Protein AF-A0A959NRL1-F1 (afdb_monomer_lite)

Foldseek 3Di:
DPPPPLFQKWKKFFDWDPPDDPVNLQVVVVCCCPVPQVVVVWDWDDGSGMIMIGDPVPPDGPVRSVVSSLVVCLVPPLVTTQWIFIWDQDPVVRDIDTDDIGGSNDDPD

pLDDT: mean 89.63, std 13.71, range [38.62, 97.44]

Secondary structure (DSSP, 8-state):
--------EEEEEEEEPTT--HHHHHHHHHHHIIIIIGGGT-EEEE-SSEEEEE-TT--S-HHHHHHHHHHHHHHHHTTTEEEEEEEEEETTTTEEEEEEEEESSS---

Structure (mmCIF, N/CA/C/O backbone):
data_AF-A0A959NRL1-F1
#
_entry.id   AF-A0A959NRL1-F1
#
loop_
_atom_site.group_PDB
_atom_site.id
_atom_site.type_symbol
_atom_site.label_atom_id
_atom_site.label_alt_id
_atom_site.label_comp_id
_atom_site.label_asym_id
_atom_site.label_entity_id
_atom_site.label_seq_id
_atom_site.pdbx_PDB_ins_code
_atom_site.Cartn_x
_atom_site.Cartn_y
_atom_site.Cartn_z
_atom_site.occupancy
_atom_site.B_iso_or_equiv
_atom_site.auth_seq_id
_atom_site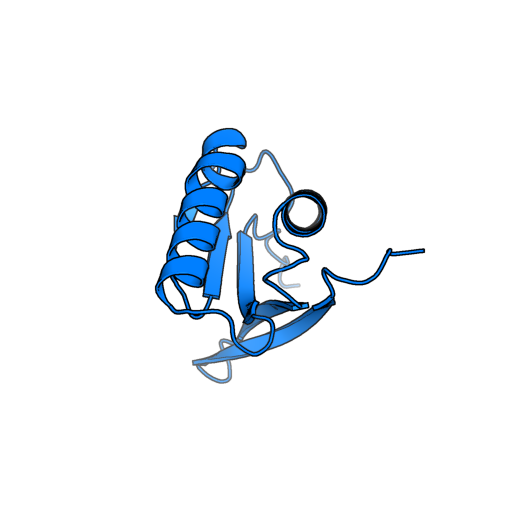.auth_comp_id
_atom_site.auth_asym_id
_atom_site.auth_atom_id
_atom_site.pdbx_PDB_model_num
ATOM 1 N N . MET A 1 1 ? 20.806 -16.063 -16.682 1.00 38.62 1 MET A N 1
ATOM 2 C CA . MET A 1 1 ? 21.020 -15.404 -15.380 1.00 38.62 1 MET A CA 1
ATOM 3 C C . MET A 1 1 ? 20.354 -14.044 -15.498 1.00 38.62 1 MET A C 1
ATOM 5 O O . MET A 1 1 ? 20.990 -13.102 -15.951 1.00 38.62 1 MET A O 1
ATOM 9 N N . GLN A 1 2 ? 19.036 -13.992 -15.287 1.00 39.53 2 GLN A N 1
ATOM 10 C CA . GLN A 1 2 ? 18.341 -12.711 -15.159 1.00 39.53 2 GLN A CA 1
ATOM 11 C C . GLN A 1 2 ? 18.867 -12.098 -13.866 1.00 39.53 2 GLN A C 1
ATOM 13 O O . GLN A 1 2 ? 18.837 -12.755 -12.828 1.00 39.53 2 GLN A O 1
ATOM 18 N N . ARG A 1 3 ? 19.471 -10.912 -13.962 1.00 41.62 3 ARG A N 1
ATOM 19 C CA . ARG A 1 3 ? 19.678 -10.087 -12.778 1.00 41.62 3 ARG A CA 1
ATOM 20 C C . ARG A 1 3 ? 18.264 -9.752 -12.329 1.00 41.62 3 ARG A C 1
ATOM 22 O O . ARG A 1 3 ? 17.520 -9.192 -13.127 1.00 41.62 3 ARG A O 1
ATOM 29 N N . GLU A 1 4 ? 17.868 -10.194 -11.144 1.00 50.94 4 GLU A N 1
ATOM 30 C CA . GLU A 1 4 ? 16.769 -9.527 -10.459 1.00 50.94 4 GLU A CA 1
ATOM 31 C C . GLU A 1 4 ? 17.255 -8.087 -10.321 1.00 50.94 4 GLU A C 1
ATOM 33 O O . GLU A 1 4 ? 18.236 -7.823 -9.630 1.00 50.94 4 GLU A O 1
ATOM 38 N N . 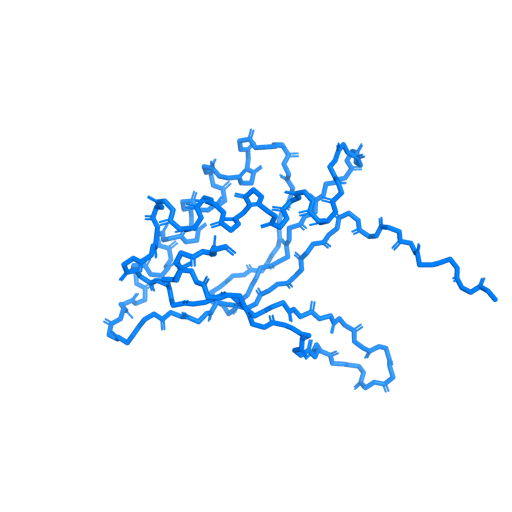GLU A 1 5 ? 16.715 -7.193 -11.147 1.00 52.09 5 GLU A N 1
ATOM 39 C CA . GLU A 1 5 ? 16.850 -5.769 -10.896 1.00 52.09 5 GLU A CA 1
ATOM 40 C C . GLU A 1 5 ? 16.313 -5.585 -9.481 1.00 52.09 5 GLU A C 1
ATOM 42 O O . GLU A 1 5 ? 15.181 -5.997 -9.204 1.00 52.09 5 GLU A O 1
ATOM 47 N N . ASP A 1 6 ? 17.156 -5.082 -8.576 1.00 55.81 6 ASP A N 1
ATOM 48 C CA . ASP A 1 6 ? 16.726 -4.602 -7.269 1.00 55.81 6 ASP A CA 1
ATOM 49 C C . ASP A 1 6 ? 15.754 -3.462 -7.556 1.00 55.81 6 ASP A C 1
ATOM 51 O O . ASP A 1 6 ? 16.117 -2.296 -7.663 1.00 55.81 6 ASP A O 1
ATOM 55 N N . CYS A 1 7 ? 14.508 -3.827 -7.828 1.00 60.44 7 CYS A N 1
ATOM 56 C CA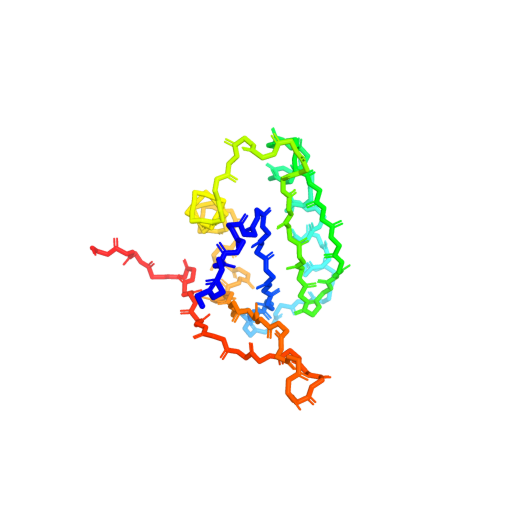 . CYS A 1 7 ? 13.472 -2.882 -8.141 1.00 60.44 7 CYS A CA 1
ATOM 57 C C . CYS A 1 7 ? 13.264 -2.114 -6.841 1.00 60.44 7 CYS A C 1
ATOM 59 O O . CYS A 1 7 ? 12.801 -2.679 -5.845 1.00 60.44 7 CYS A O 1
ATOM 61 N N . HIS A 1 8 ? 13.679 -0.847 -6.825 1.00 85.88 8 HIS A N 1
ATOM 62 C CA . HIS A 1 8 ? 13.495 0.082 -5.713 1.00 85.88 8 HIS A CA 1
ATOM 63 C C . HIS A 1 8 ? 12.029 0.520 -5.630 1.00 85.88 8 HIS A C 1
ATOM 65 O O . HIS A 1 8 ? 11.729 1.693 -5.445 1.00 85.88 8 HIS A O 1
ATOM 71 N N . GLU A 1 9 ? 11.116 -0.435 -5.786 1.00 92.06 9 GLU A N 1
ATOM 72 C CA . GLU A 1 9 ? 9.677 -0.271 -5.838 1.00 92.06 9 GLU A CA 1
ATOM 73 C C . GLU A 1 9 ? 9.004 -1.370 -5.013 1.00 92.06 9 GLU A C 1
ATOM 75 O O . GLU A 1 9 ? 9.424 -2.530 -4.997 1.00 92.06 9 GLU A O 1
ATOM 80 N N . ILE A 1 10 ? 7.926 -1.001 -4.333 1.00 94.94 10 ILE A N 1
ATOM 81 C CA . ILE A 1 10 ? 6.970 -1.928 -3.740 1.00 94.94 10 ILE A CA 1
ATOM 82 C C . ILE A 1 10 ? 5.571 -1.559 -4.224 1.00 94.94 10 ILE A C 1
ATOM 84 O O . ILE A 1 10 ? 5.166 -0.404 -4.127 1.00 94.94 10 ILE A O 1
ATOM 88 N N . THR A 1 11 ? 4.815 -2.544 -4.709 1.00 95.94 11 THR A N 1
ATOM 89 C CA . THR A 1 11 ? 3.389 -2.384 -5.025 1.00 95.94 11 THR A CA 1
ATOM 90 C C . THR A 1 11 ? 2.564 -3.240 -4.079 1.00 95.94 11 THR A C 1
ATOM 92 O O . THR A 1 11 ? 2.943 -4.369 -3.751 1.00 95.94 11 THR A O 1
ATOM 95 N N . PHE A 1 12 ? 1.462 -2.687 -3.579 1.00 96.88 12 PHE A N 1
ATOM 96 C CA . PHE A 1 12 ? 0.596 -3.389 -2.645 1.00 96.88 12 PHE A CA 1
ATOM 97 C C . PHE A 1 12 ? -0.847 -2.898 -2.674 1.00 96.88 12 PHE A C 1
ATOM 99 O O . PHE A 1 12 ? -1.115 -1.717 -2.884 1.00 96.88 12 PHE A O 1
ATOM 106 N N . ASP A 1 13 ? -1.761 -3.808 -2.358 1.00 97.19 13 ASP A N 1
ATOM 107 C CA . ASP A 1 13 ? -3.174 -3.518 -2.144 1.00 97.19 13 ASP A CA 1
ATOM 108 C C . ASP A 1 13 ? -3.481 -3.330 -0.656 1.00 97.19 13 ASP A C 1
ATOM 110 O O . ASP A 1 13 ? -2.866 -3.951 0.220 1.00 97.19 13 ASP A O 1
ATOM 114 N N . PHE A 1 14 ? -4.470 -2.487 -0.359 1.00 96.44 14 PHE A N 1
ATOM 115 C CA . PHE A 1 14 ? -4.941 -2.275 1.009 1.00 96.44 14 PHE A CA 1
ATOM 116 C C . PHE A 1 14 ? -6.054 -3.253 1.373 1.00 96.44 14 PHE A C 1
ATOM 118 O O . PHE A 1 14 ? -7.080 -3.337 0.694 1.00 96.44 14 PHE A O 1
ATOM 125 N N . LYS A 1 15 ? -5.930 -3.897 2.533 1.00 96.00 15 LYS A N 1
ATOM 126 C CA . LYS A 1 15 ? -7.028 -4.631 3.160 1.00 96.00 15 LYS A CA 1
ATOM 127 C C . LYS A 1 15 ? -7.532 -3.860 4.372 1.00 96.00 15 LYS A C 1
ATOM 129 O O . LYS A 1 15 ? -7.058 -4.027 5.493 1.00 96.00 15 LYS A O 1
ATOM 134 N N . PHE A 1 16 ? -8.484 -2.969 4.126 1.00 95.62 16 PHE A N 1
ATOM 135 C CA . PHE A 1 16 ? -9.099 -2.160 5.175 1.00 95.62 16 PHE A CA 1
ATOM 136 C C . PHE A 1 16 ? -9.923 -3.002 6.143 1.00 95.62 16 PHE A C 1
ATOM 138 O O . PHE A 1 16 ? -10.590 -3.956 5.732 1.00 95.62 16 PHE A O 1
ATOM 145 N N . SER A 1 17 ? -9.948 -2.571 7.402 1.00 94.75 17 SER A N 1
ATOM 146 C CA . SER A 1 17 ? -10.813 -3.154 8.419 1.00 94.75 17 SER A CA 1
ATOM 147 C C . SER A 1 17 ? -12.291 -3.022 8.034 1.00 94.75 17 SER A C 1
ATOM 149 O O . SER A 1 17 ? -12.708 -2.152 7.257 1.00 94.75 17 SER A O 1
ATOM 151 N N . THR A 1 18 ? -13.121 -3.914 8.571 1.00 94.44 18 THR A N 1
ATOM 152 C CA . THR A 1 18 ? -14.558 -3.916 8.262 1.00 94.44 18 THR A CA 1
ATOM 153 C C . THR A 1 18 ? -15.230 -2.646 8.793 1.00 94.44 18 THR A C 1
ATOM 155 O O . THR A 1 18 ? -15.038 -2.273 9.944 1.00 94.44 18 THR A O 1
ATOM 158 N N . GLY A 1 19 ? -16.064 -2.005 7.968 1.00 93.69 19 GLY A N 1
ATOM 159 C CA . GLY A 1 19 ? -16.852 -0.830 8.364 1.00 93.69 19 GLY A CA 1
ATOM 160 C C . GLY A 1 19 ? -16.170 0.524 8.149 1.00 93.69 19 GLY A C 1
ATOM 161 O O . GLY A 1 19 ? -16.806 1.548 8.380 1.00 93.69 19 GLY A O 1
ATOM 162 N N . ILE A 1 20 ? -14.927 0.551 7.657 1.00 95.25 20 ILE A N 1
ATOM 163 C CA . ILE A 1 20 ? -14.229 1.802 7.332 1.00 95.25 20 ILE A CA 1
ATOM 164 C C . ILE A 1 20 ? -14.890 2.494 6.131 1.00 95.25 20 ILE A C 1
ATOM 166 O O . ILE A 1 20 ? -15.089 1.884 5.071 1.00 95.25 20 ILE A O 1
ATOM 170 N N . LEU A 1 21 ? -15.213 3.780 6.298 1.00 96.19 21 LEU A N 1
ATOM 171 C CA . LEU A 1 21 ? -15.880 4.604 5.290 1.00 96.19 21 LEU A CA 1
ATOM 172 C C . LEU A 1 21 ? -14.914 5.039 4.183 1.00 96.19 21 LEU A C 1
ATOM 174 O O . LEU A 1 21 ? -13.703 5.089 4.372 1.00 96.19 21 LEU A O 1
ATOM 178 N N . LEU A 1 22 ? -15.454 5.386 3.012 1.00 95.12 22 LEU A N 1
ATOM 179 C CA . LEU A 1 22 ? -14.651 5.823 1.865 1.00 95.12 22 LEU A CA 1
ATOM 180 C C . LEU A 1 22 ? -13.792 7.060 2.187 1.00 95.12 22 LEU A C 1
ATOM 182 O O . LEU A 1 22 ? -12.627 7.109 1.798 1.00 95.12 22 LEU A O 1
ATOM 186 N N . ASP A 1 23 ? -14.342 8.019 2.929 1.00 96.00 23 ASP A N 1
ATOM 187 C CA . ASP A 1 23 ? -13.624 9.239 3.307 1.00 96.00 23 ASP A CA 1
ATOM 188 C C . ASP A 1 23 ? -12.442 8.940 4.238 1.00 96.00 23 ASP A C 1
ATOM 190 O O . ASP A 1 23 ? -11.356 9.472 4.022 1.00 96.00 23 ASP A O 1
ATOM 194 N N . ASP A 1 24 ? -12.602 8.010 5.187 1.00 95.31 24 ASP A N 1
ATOM 195 C CA . ASP A 1 24 ? -11.516 7.566 6.069 1.00 95.31 24 ASP A CA 1
ATOM 196 C C . ASP A 1 24 ? -10.396 6.861 5.294 1.00 95.31 24 ASP A C 1
ATOM 198 O O . ASP A 1 24 ? -9.214 7.055 5.586 1.00 95.31 24 ASP A O 1
ATOM 202 N N . LYS A 1 25 ? -10.751 6.055 4.283 1.00 96.12 25 LYS A N 1
ATOM 203 C CA . LYS A 1 25 ? -9.769 5.403 3.399 1.00 96.12 25 LYS A CA 1
ATOM 204 C C . LYS A 1 25 ? -8.980 6.439 2.607 1.00 96.12 25 LYS A C 1
ATOM 206 O O . LYS A 1 25 ? -7.756 6.358 2.529 1.00 96.12 25 LYS A O 1
ATOM 211 N N . ASN A 1 26 ? -9.674 7.427 2.046 1.00 95.94 26 ASN A N 1
ATOM 212 C CA . ASN A 1 26 ? -9.040 8.515 1.310 1.00 95.94 26 ASN A CA 1
ATOM 213 C C . ASN A 1 26 ? -8.123 9.339 2.218 1.00 95.94 26 ASN A C 1
ATOM 215 O O . ASN A 1 26 ? -6.993 9.628 1.834 1.00 95.94 26 ASN A O 1
ATOM 219 N N . GLU A 1 27 ? -8.570 9.673 3.429 1.00 95.56 27 GLU A N 1
ATOM 220 C CA . GLU A 1 27 ? -7.755 10.382 4.416 1.00 95.56 27 GLU A CA 1
ATOM 221 C C . GLU A 1 27 ? -6.487 9.591 4.766 1.00 95.56 27 GLU A C 1
ATOM 223 O O . GLU A 1 27 ? -5.390 10.151 4.761 1.00 95.56 27 GLU A O 1
ATOM 228 N N . MET A 1 28 ? -6.610 8.281 5.006 1.00 95.56 28 MET A N 1
ATOM 229 C CA . MET A 1 28 ? -5.470 7.403 5.281 1.00 95.56 28 MET A CA 1
ATOM 230 C C . MET A 1 28 ? -4.436 7.453 4.151 1.00 95.56 28 MET A C 1
ATOM 232 O O . MET A 1 28 ? -3.246 7.615 4.414 1.00 95.56 28 MET A O 1
ATOM 236 N N . ILE A 1 29 ? -4.879 7.361 2.895 1.00 96.00 29 ILE A N 1
ATOM 237 C CA . ILE A 1 29 ? -3.988 7.377 1.727 1.00 96.00 29 ILE A CA 1
ATOM 238 C C . ILE A 1 29 ? -3.333 8.746 1.558 1.00 96.00 29 ILE A C 1
ATOM 240 O O . ILE A 1 29 ? -2.131 8.824 1.329 1.00 96.00 29 ILE A O 1
ATOM 244 N N . GLN A 1 30 ? -4.075 9.838 1.741 1.00 96.19 30 GLN A N 1
ATOM 245 C CA . GLN A 1 30 ? -3.496 11.185 1.721 1.00 96.19 30 GLN A CA 1
ATOM 246 C C . GLN A 1 30 ? -2.448 11.366 2.827 1.00 96.19 30 GLN A C 1
ATOM 248 O O . GLN A 1 30 ? -1.399 11.972 2.604 1.00 96.19 30 GLN A O 1
ATOM 253 N N . ASN A 1 31 ? -2.704 10.806 4.011 1.00 95.94 31 ASN A N 1
ATOM 254 C CA . ASN A 1 31 ? -1.755 10.810 5.116 1.00 95.94 31 ASN A CA 1
ATOM 255 C C . ASN A 1 31 ? -0.524 9.947 4.823 1.00 95.94 31 ASN A C 1
ATOM 257 O O . ASN A 1 31 ? 0.572 10.357 5.200 1.00 95.94 31 ASN A O 1
ATOM 261 N N . LEU A 1 32 ? -0.679 8.806 4.147 1.00 96.81 32 LEU A N 1
ATOM 262 C CA . LEU A 1 32 ? 0.432 7.983 3.670 1.00 96.81 32 LEU A CA 1
ATOM 263 C C . LEU A 1 32 ? 1.305 8.770 2.683 1.00 96.81 32 LEU A C 1
ATOM 265 O O . LEU A 1 32 ? 2.517 8.839 2.869 1.00 96.81 32 LEU A O 1
ATOM 269 N N . VAL A 1 33 ? 0.707 9.416 1.679 1.00 96.88 33 VAL A N 1
ATOM 270 C CA . VAL A 1 33 ? 1.456 10.204 0.687 1.00 96.88 33 VAL A CA 1
ATOM 271 C C . VAL A 1 33 ? 2.253 11.316 1.373 1.00 96.88 33 VAL A C 1
ATOM 273 O O . VAL A 1 33 ? 3.473 11.368 1.259 1.00 96.88 33 VAL A O 1
ATOM 276 N N . LYS A 1 34 ? 1.600 12.153 2.182 1.00 96.31 34 LYS A N 1
ATOM 277 C CA . LYS A 1 34 ? 2.262 13.312 2.801 1.00 96.31 34 LYS A CA 1
ATOM 278 C C . LYS A 1 34 ? 3.268 12.933 3.883 1.00 96.31 34 LYS A C 1
ATOM 280 O O . LYS A 1 34 ? 4.363 13.479 3.953 1.00 96.31 34 LYS A O 1
ATOM 285 N N . ASN A 1 35 ? 2.892 12.016 4.773 1.00 96.75 35 ASN A N 1
ATOM 286 C CA . ASN A 1 35 ? 3.665 11.773 5.994 1.00 96.75 35 ASN A CA 1
ATOM 287 C C . ASN A 1 35 ? 4.640 10.601 5.877 1.00 96.75 35 ASN A C 1
ATOM 289 O O . ASN A 1 35 ? 5.477 10.435 6.762 1.00 96.75 35 ASN A O 1
ATOM 293 N N . PHE A 1 36 ? 4.530 9.780 4.831 1.00 96.50 36 PHE A N 1
ATOM 294 C CA . PHE A 1 36 ? 5.468 8.694 4.574 1.00 96.50 36 PHE A CA 1
ATOM 295 C C . PHE A 1 36 ? 6.201 8.890 3.249 1.00 96.50 36 PHE A C 1
ATOM 297 O O . PHE A 1 36 ? 7.427 8.961 3.268 1.00 96.50 36 PHE A O 1
ATOM 304 N N . VAL A 1 37 ? 5.484 9.006 2.128 1.00 96.75 37 VAL A N 1
ATOM 305 C CA . VAL A 1 37 ? 6.107 9.066 0.793 1.00 96.75 37 VAL A CA 1
ATOM 306 C C . VAL A 1 37 ? 6.933 10.347 0.644 1.00 96.75 37 VAL A C 1
ATOM 308 O O . VAL A 1 37 ? 8.154 10.272 0.524 1.00 96.75 37 VAL A O 1
ATOM 311 N N . GLU A 1 38 ? 6.302 11.517 0.764 1.00 95.88 38 GLU A N 1
ATOM 312 C CA . GLU A 1 38 ? 6.981 12.814 0.635 1.00 95.88 38 GLU A CA 1
ATOM 313 C C . GLU A 1 38 ? 8.057 13.002 1.715 1.00 95.88 38 GLU A C 1
ATOM 315 O O . GLU A 1 38 ? 9.161 13.452 1.421 1.00 95.88 38 GLU A O 1
ATOM 320 N N . PHE A 1 39 ? 7.779 12.594 2.960 1.00 94.88 39 PHE A N 1
ATOM 321 C CA . PHE A 1 39 ? 8.742 12.698 4.063 1.00 94.88 39 PHE A CA 1
ATOM 322 C C . PHE A 1 39 ? 10.034 11.902 3.816 1.00 94.88 39 PHE A C 1
ATOM 324 O O . PHE A 1 39 ? 11.107 12.327 4.241 1.00 94.88 39 PHE A O 1
ATOM 331 N N . ASN A 1 40 ? 9.945 10.752 3.139 1.00 93.62 40 ASN A N 1
ATOM 332 C CA . ASN A 1 40 ? 11.108 9.935 2.788 1.00 93.62 40 ASN A CA 1
ATOM 333 C C . ASN A 1 40 ? 11.668 10.267 1.389 1.00 93.62 40 ASN A C 1
ATOM 335 O O . ASN A 1 40 ? 12.530 9.534 0.912 1.00 93.62 40 ASN A O 1
ATOM 339 N N . ASN A 1 41 ? 11.225 11.359 0.747 1.00 94.44 41 ASN A N 1
ATOM 340 C CA . ASN A 1 41 ? 11.578 11.740 -0.629 1.00 94.44 41 ASN A CA 1
ATOM 341 C C . ASN A 1 41 ? 11.286 10.644 -1.672 1.00 94.44 41 ASN A C 1
ATOM 343 O O . ASN A 1 41 ? 12.009 10.530 -2.660 1.00 94.44 41 ASN A O 1
ATOM 347 N N . LEU A 1 42 ? 10.261 9.829 -1.439 1.00 95.56 42 LEU A N 1
ATOM 348 C CA . LEU A 1 42 ? 9.834 8.772 -2.351 1.00 95.56 42 LEU A CA 1
ATOM 349 C C . LEU A 1 42 ? 8.802 9.310 -3.346 1.00 95.56 42 LEU A C 1
ATOM 351 O O . LEU A 1 42 ? 8.242 10.395 -3.173 1.00 95.56 42 LEU A O 1
ATOM 355 N N . LEU A 1 43 ? 8.512 8.510 -4.364 1.00 95.94 43 LEU A N 1
ATOM 356 C CA . LEU A 1 43 ? 7.425 8.739 -5.304 1.00 95.94 43 LEU A CA 1
ATOM 357 C C . LEU A 1 43 ? 6.384 7.631 -5.161 1.00 95.94 43 LEU A C 1
ATOM 359 O O . LEU A 1 43 ? 6.676 6.534 -4.683 1.00 95.94 43 LEU A O 1
ATOM 363 N N . CYS A 1 44 ? 5.147 7.917 -5.557 1.00 96.44 4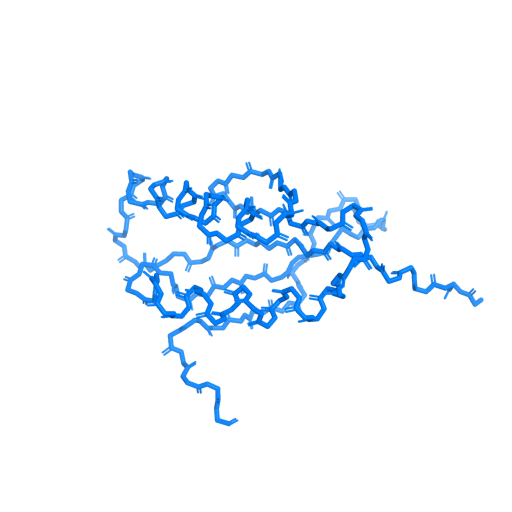4 CYS A N 1
ATOM 364 C CA . CYS A 1 44 ? 4.088 6.919 -5.539 1.00 96.44 44 CYS A CA 1
ATOM 365 C C . CYS A 1 44 ? 3.076 7.101 -6.670 1.00 96.44 44 CYS A C 1
ATOM 367 O O . CYS A 1 44 ? 2.852 8.212 -7.155 1.00 96.44 44 CYS A O 1
ATOM 369 N N . GLY A 1 45 ? 2.408 6.008 -7.027 1.00 95.06 45 GLY A N 1
ATOM 370 C CA . GLY A 1 45 ? 1.245 5.976 -7.909 1.00 95.06 45 GLY A CA 1
ATOM 371 C C . GLY A 1 45 ? 0.147 5.073 -7.345 1.00 95.06 45 GLY A C 1
ATOM 372 O O . GLY A 1 45 ? 0.376 4.317 -6.405 1.00 95.06 45 GLY A O 1
ATOM 373 N N . GLY A 1 46 ? -1.055 5.147 -7.918 1.00 93.25 46 GLY A N 1
ATOM 374 C CA . GLY A 1 46 ? -2.197 4.325 -7.505 1.00 93.25 46 GLY A CA 1
ATOM 375 C C . GLY A 1 46 ? -3.271 5.102 -6.741 1.00 93.25 46 GLY A C 1
ATOM 376 O O . GLY A 1 46 ? -3.505 6.283 -6.999 1.00 93.25 46 GLY A O 1
ATOM 377 N N . GLY A 1 47 ? -3.978 4.420 -5.840 1.00 92.12 47 GLY A N 1
ATOM 378 C CA . GLY A 1 47 ? -5.126 4.972 -5.128 1.00 92.12 47 GLY A CA 1
ATOM 379 C C . GLY A 1 47 ? -5.709 4.010 -4.097 1.00 92.12 47 GLY A C 1
ATOM 380 O O . GLY A 1 47 ? -4.989 3.304 -3.402 1.00 92.12 47 GLY A O 1
ATOM 381 N N . ILE A 1 48 ? -7.036 3.996 -3.972 1.00 89.94 48 ILE A N 1
ATOM 382 C CA . ILE A 1 48 ? -7.715 3.287 -2.879 1.00 89.94 48 ILE A CA 1
ATOM 383 C C . ILE A 1 48 ? -7.633 1.764 -2.928 1.00 89.94 48 ILE A C 1
ATOM 385 O O . ILE A 1 48 ? -7.720 1.120 -1.886 1.00 89.94 48 ILE A O 1
ATOM 389 N N . SER A 1 49 ? -7.465 1.197 -4.118 1.00 85.81 49 SER A N 1
ATOM 390 C CA . SER A 1 49 ? -7.314 -0.248 -4.277 1.00 85.81 49 SER A CA 1
ATOM 391 C C . SER A 1 49 ? -5.901 -0.709 -3.922 1.00 85.81 49 SER A C 1
ATOM 393 O O . SER A 1 49 ? -5.751 -1.727 -3.257 1.00 85.81 49 SER A O 1
ATOM 395 N N . GLY A 1 50 ? -4.894 0.089 -4.278 1.00 91.62 50 GLY A N 1
ATOM 396 C CA . GLY A 1 50 ? -3.489 -0.219 -4.057 1.00 91.62 50 GLY A CA 1
ATOM 397 C C . GLY A 1 50 ? -2.577 0.918 -4.496 1.00 91.62 50 GLY A C 1
ATOM 398 O O . GLY A 1 50 ? -2.992 1.825 -5.227 1.00 91.62 50 GLY A O 1
ATOM 399 N N . VAL A 1 51 ? -1.342 0.883 -4.008 1.00 96.31 51 VAL A N 1
ATOM 400 C CA . VAL A 1 51 ? -0.322 1.913 -4.211 1.00 96.31 51 VAL A CA 1
ATOM 401 C C . VAL A 1 51 ? 1.004 1.252 -4.575 1.00 96.31 51 VAL A C 1
ATOM 403 O O . VAL A 1 51 ? 1.411 0.271 -3.954 1.00 96.31 51 VAL A O 1
ATOM 406 N N . GLY A 1 52 ? 1.678 1.826 -5.569 1.00 95.88 52 GLY A N 1
ATOM 407 C CA . GLY A 1 52 ? 3.097 1.605 -5.837 1.00 95.88 52 GLY A CA 1
ATOM 408 C C . GLY A 1 52 ? 3.914 2.731 -5.209 1.00 95.88 52 GLY A C 1
ATOM 409 O O . GLY A 1 52 ? 3.543 3.897 -5.354 1.00 95.88 52 GLY A O 1
ATOM 410 N N . ILE A 1 53 ? 4.992 2.404 -4.500 1.00 96.12 53 ILE A N 1
ATOM 411 C CA . ILE A 1 53 ? 5.957 3.359 -3.935 1.00 96.12 53 ILE A CA 1
ATOM 412 C C . ILE A 1 53 ? 7.334 3.001 -4.470 1.00 96.12 53 ILE A C 1
ATOM 414 O O . ILE A 1 53 ? 7.714 1.837 -4.378 1.00 96.12 53 ILE A O 1
ATOM 418 N N . TYR A 1 54 ? 8.084 3.983 -4.962 1.00 94.94 54 TYR A N 1
ATOM 419 C CA . TYR A 1 54 ? 9.435 3.771 -5.470 1.00 94.94 54 TYR A CA 1
ATOM 420 C C . TYR A 1 54 ? 10.402 4.899 -5.096 1.00 94.94 54 TYR A C 1
ATOM 422 O O . TYR A 1 54 ? 9.995 6.040 -4.858 1.00 94.94 54 TYR A O 1
ATOM 430 N N . ASP A 1 55 ? 11.691 4.564 -5.035 1.00 93.56 55 ASP A N 1
ATOM 431 C CA . ASP A 1 55 ? 12.795 5.497 -4.797 1.00 93.56 55 ASP A CA 1
ATOM 432 C C . ASP A 1 55 ? 13.608 5.685 -6.081 1.00 93.56 55 ASP A C 1
ATOM 434 O O . ASP A 1 55 ? 14.476 4.877 -6.402 1.00 93.56 55 ASP A O 1
ATOM 438 N N . GLU A 1 56 ? 13.331 6.761 -6.817 1.00 90.69 56 GLU A N 1
ATOM 439 C CA . GLU A 1 56 ? 14.030 7.081 -8.073 1.00 90.69 56 GLU A CA 1
ATOM 440 C C . GLU A 1 56 ? 15.532 7.342 -7.866 1.00 90.69 56 GLU A C 1
ATOM 442 O O . GLU A 1 56 ? 16.333 7.125 -8.769 1.00 90.69 56 GLU A O 1
ATOM 447 N N . GLU A 1 57 ? 15.930 7.784 -6.670 1.00 89.94 57 GLU A N 1
ATOM 448 C CA . GLU A 1 57 ? 17.336 8.031 -6.336 1.00 89.94 57 GLU A CA 1
ATOM 449 C C . GLU A 1 57 ? 18.058 6.777 -5.804 1.00 89.94 57 GLU A C 1
ATOM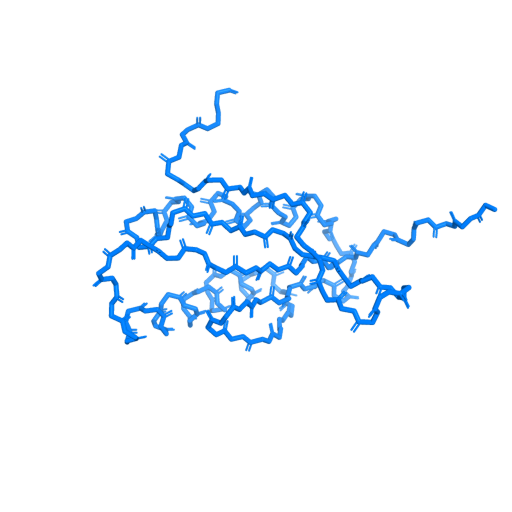 451 O O . GLU A 1 57 ? 19.231 6.872 -5.440 1.00 89.94 57 GLU A O 1
ATOM 456 N N . GLU A 1 58 ? 17.376 5.624 -5.730 1.00 86.94 58 GLU A N 1
ATOM 457 C CA . GLU A 1 58 ? 17.932 4.330 -5.296 1.00 86.94 58 GLU A CA 1
ATOM 458 C C . GLU A 1 58 ? 18.614 4.372 -3.908 1.00 86.94 58 GLU A C 1
ATOM 460 O O . GLU A 1 58 ? 19.559 3.634 -3.617 1.00 86.94 58 GLU A O 1
ATOM 465 N N . ARG A 1 59 ? 18.148 5.247 -3.007 1.00 88.81 59 ARG A N 1
ATOM 466 C CA . ARG A 1 59 ? 18.724 5.425 -1.660 1.00 88.81 59 ARG A CA 1
ATOM 467 C C . ARG A 1 59 ? 18.268 4.344 -0.688 1.00 88.81 59 ARG A C 1
ATOM 469 O O . ARG A 1 59 ? 18.937 4.119 0.320 1.00 88.81 59 ARG A O 1
ATOM 476 N N . MET A 1 60 ? 17.122 3.721 -0.956 1.00 90.44 60 MET A N 1
ATOM 477 C CA . MET A 1 60 ? 16.493 2.718 -0.105 1.00 90.44 60 MET A CA 1
ATOM 478 C C . MET A 1 60 ? 16.161 1.452 -0.898 1.00 90.44 60 MET A C 1
ATOM 480 O O . MET A 1 60 ? 15.597 1.518 -1.990 1.00 90.44 60 MET A O 1
ATOM 484 N N . SER A 1 61 ? 16.476 0.279 -0.344 1.00 91.56 61 SER A N 1
ATOM 485 C CA . SER A 1 61 ? 16.033 -0.990 -0.935 1.00 91.56 61 SER A CA 1
ATOM 486 C C . SER A 1 61 ? 14.524 -1.186 -0.755 1.00 91.56 61 SER A C 1
ATOM 488 O O . SER A 1 61 ? 13.914 -0.630 0.163 1.00 91.56 61 SER A O 1
ATOM 490 N N . SER A 1 62 ? 13.909 -2.024 -1.593 1.00 91.06 62 SER A N 1
ATOM 491 C CA . SER A 1 62 ? 12.495 -2.405 -1.446 1.00 91.06 62 SER A CA 1
ATOM 492 C C . SER A 1 62 ? 12.202 -3.048 -0.087 1.00 91.06 62 SER A C 1
ATOM 494 O O . SER A 1 62 ? 11.161 -2.777 0.513 1.00 91.06 62 SER A O 1
ATOM 496 N N . GLU A 1 63 ? 13.141 -3.828 0.457 1.00 91.75 63 GLU A N 1
ATOM 497 C CA . GLU A 1 63 ? 13.026 -4.396 1.802 1.00 91.75 63 GLU A CA 1
ATOM 498 C C . GLU A 1 63 ? 13.013 -3.309 2.885 1.00 91.75 63 GLU A C 1
ATOM 500 O O . GLU A 1 63 ? 12.152 -3.326 3.768 1.00 91.75 63 GLU A O 1
ATOM 505 N N . GLU A 1 64 ? 13.928 -2.340 2.821 1.00 93.06 64 GLU A N 1
ATOM 506 C CA . GLU A 1 64 ? 13.968 -1.253 3.797 1.00 93.06 64 GLU A CA 1
ATOM 507 C C . GLU A 1 64 ? 12.717 -0.362 3.696 1.00 93.06 64 GLU A C 1
ATOM 509 O O . GLU A 1 64 ? 12.118 -0.029 4.727 1.00 93.06 64 GLU A O 1
ATOM 514 N N . MET A 1 65 ? 12.261 -0.051 2.476 1.00 94.81 65 MET A N 1
ATOM 515 C CA . MET A 1 65 ? 11.000 0.664 2.245 1.00 94.81 65 MET A CA 1
ATOM 516 C C . MET A 1 65 ? 9.827 -0.073 2.875 1.00 94.81 65 MET A C 1
ATOM 518 O O . MET A 1 65 ? 9.045 0.527 3.613 1.00 94.81 65 MET A O 1
ATOM 522 N N . LEU A 1 66 ? 9.733 -1.381 2.646 1.00 95.06 66 LEU A N 1
ATOM 523 C CA . LEU A 1 66 ? 8.666 -2.206 3.188 1.00 95.06 66 LEU A CA 1
ATOM 524 C C . LEU A 1 66 ? 8.680 -2.235 4.718 1.00 95.06 66 LEU A C 1
ATOM 526 O O . LEU A 1 66 ? 7.628 -2.112 5.352 1.00 95.06 66 LEU A O 1
ATOM 530 N N . GLN A 1 67 ? 9.860 -2.370 5.326 1.00 94.50 67 GLN A N 1
ATOM 531 C CA . GLN A 1 67 ? 10.005 -2.356 6.780 1.00 94.50 67 GLN A CA 1
ATOM 532 C C . GLN A 1 67 ? 9.568 -1.011 7.374 1.00 94.50 67 GLN A C 1
ATOM 534 O O . GLN A 1 67 ? 8.830 -0.981 8.364 1.00 94.50 67 GLN A O 1
ATOM 539 N N . ARG A 1 68 ? 9.990 0.112 6.778 1.00 95.69 68 ARG A N 1
ATOM 540 C CA . ARG A 1 68 ? 9.597 1.455 7.232 1.00 95.69 68 ARG A CA 1
ATOM 541 C C . ARG A 1 68 ? 8.104 1.708 7.030 1.00 95.69 68 ARG A C 1
ATOM 543 O O . ARG A 1 68 ? 7.458 2.221 7.943 1.00 95.69 68 ARG A O 1
ATOM 550 N N . LEU A 1 69 ? 7.559 1.319 5.877 1.00 96.56 69 LEU A N 1
ATOM 551 C CA . LEU A 1 69 ? 6.137 1.438 5.555 1.00 96.56 69 LEU A CA 1
ATOM 552 C C . LEU A 1 69 ? 5.292 0.665 6.562 1.00 96.56 69 LEU A C 1
ATOM 554 O O . LEU A 1 69 ? 4.363 1.220 7.141 1.00 96.56 69 LEU A O 1
ATOM 558 N N . THR A 1 70 ? 5.648 -0.594 6.814 1.00 95.88 70 THR A N 1
ATOM 559 C CA . THR A 1 70 ? 4.922 -1.455 7.754 1.00 95.88 70 THR A CA 1
ATOM 560 C C . THR A 1 70 ? 4.896 -0.818 9.141 1.00 95.88 70 THR A C 1
ATOM 562 O O . THR A 1 70 ? 3.820 -0.641 9.706 1.00 95.88 70 THR A O 1
ATOM 565 N N . LYS A 1 71 ? 6.046 -0.356 9.653 1.00 95.50 71 LYS A N 1
ATOM 566 C CA . LYS A 1 71 ? 6.120 0.347 10.947 1.00 95.50 71 LYS A CA 1
ATOM 567 C C . LYS A 1 71 ? 5.255 1.607 10.985 1.00 95.50 71 LYS A C 1
ATOM 569 O O . LYS A 1 71 ? 4.601 1.872 11.992 1.00 95.50 71 LYS A O 1
ATOM 574 N N . TYR A 1 72 ? 5.247 2.391 9.908 1.00 96.62 72 TYR A N 1
ATOM 575 C CA . TYR A 1 72 ? 4.410 3.585 9.805 1.00 96.62 72 TYR A CA 1
ATOM 576 C C . TYR A 1 72 ? 2.915 3.235 9.861 1.00 96.62 72 TYR A C 1
ATOM 578 O O . TYR A 1 72 ? 2.183 3.822 10.660 1.00 96.62 72 TYR A O 1
ATOM 586 N N . LEU A 1 73 ? 2.473 2.262 9.059 1.00 96.19 73 LEU A N 1
ATOM 587 C CA . LEU A 1 73 ? 1.077 1.821 9.014 1.00 96.19 73 LEU A CA 1
ATOM 588 C C . LEU A 1 73 ? 0.628 1.257 10.366 1.00 96.19 73 LEU A C 1
ATOM 590 O O . LEU A 1 73 ? -0.434 1.633 10.851 1.00 96.19 73 LEU A O 1
ATOM 594 N N . GLN A 1 74 ? 1.471 0.453 11.018 1.00 94.88 74 GLN A N 1
ATOM 595 C CA . GLN A 1 74 ? 1.217 -0.074 12.363 1.00 94.88 74 GLN A CA 1
ATOM 596 C C . GLN A 1 74 ? 1.035 1.046 13.390 1.00 94.88 74 GLN A C 1
ATOM 598 O O . GLN A 1 74 ? 0.099 1.034 14.184 1.00 94.88 74 GLN A O 1
ATOM 603 N N . ALA A 1 75 ? 1.912 2.050 13.361 1.00 94.69 75 ALA A N 1
ATOM 604 C CA . ALA A 1 75 ? 1.889 3.130 14.339 1.00 94.69 75 ALA A CA 1
ATOM 605 C C . ALA A 1 75 ? 0.739 4.130 14.136 1.00 94.69 75 ALA A C 1
ATOM 607 O O . ALA A 1 75 ? 0.388 4.842 15.079 1.00 94.69 75 ALA A O 1
ATOM 608 N N . LYS A 1 76 ? 0.219 4.267 12.910 1.00 94.88 76 LYS A N 1
ATOM 609 C CA . LYS A 1 76 ? -0.705 5.356 12.551 1.00 94.88 76 LYS A CA 1
ATOM 610 C C . LYS A 1 76 ? -2.088 4.912 12.104 1.00 94.88 76 LYS A C 1
ATOM 612 O O . LYS A 1 76 ? -2.998 5.721 12.227 1.00 94.88 76 LYS A O 1
ATOM 617 N N . HIS A 1 77 ? -2.229 3.693 11.589 1.00 93.69 77 HIS A N 1
ATOM 618 C CA . HIS A 1 77 ? -3.431 3.267 10.865 1.00 93.69 77 HIS A CA 1
ATOM 619 C C . HIS A 1 77 ? -3.862 1.824 11.173 1.00 93.69 77 HIS A C 1
ATOM 621 O O . HIS A 1 77 ? -4.702 1.283 10.458 1.00 93.69 77 HIS A O 1
ATOM 627 N N . ALA A 1 78 ? -3.328 1.190 12.225 1.00 92.38 78 ALA A N 1
ATOM 628 C CA . ALA A 1 78 ? -3.711 -0.172 12.631 1.00 92.38 78 ALA A CA 1
ATOM 629 C C . ALA A 1 78 ? -5.184 -0.302 13.075 1.00 92.38 78 ALA A C 1
ATOM 631 O O . ALA A 1 78 ? -5.714 -1.404 13.163 1.00 92.38 78 ALA A O 1
ATOM 632 N N . ASP A 1 79 ? -5.860 0.812 13.361 1.00 91.62 79 ASP A N 1
ATOM 633 C CA . ASP A 1 79 ? -7.297 0.870 13.643 1.00 91.62 79 ASP A CA 1
ATOM 634 C C . ASP A 1 79 ? -8.167 0.862 12.372 1.00 91.62 79 ASP A C 1
ATOM 636 O O . ASP A 1 79 ? -9.362 0.573 12.449 1.00 91.62 79 ASP A O 1
ATOM 640 N N . LYS A 1 80 ? -7.582 1.181 11.208 1.00 93.69 80 LYS A N 1
ATOM 641 C CA . LYS A 1 80 ? -8.284 1.313 9.918 1.00 93.69 80 LYS A CA 1
ATOM 642 C C . LYS A 1 80 ? -7.870 0.262 8.881 1.00 93.69 80 LYS A C 1
ATOM 644 O O . LYS A 1 80 ? -8.599 0.044 7.908 1.00 93.69 80 LYS A O 1
ATOM 649 N N . LEU A 1 81 ? -6.703 -0.355 9.035 1.00 94.81 81 LEU A N 1
ATOM 650 C CA . LEU A 1 81 ? -6.084 -1.220 8.035 1.00 94.81 81 LEU A CA 1
ATOM 651 C C . LEU A 1 81 ? -5.652 -2.543 8.664 1.00 94.81 81 LEU A C 1
ATOM 653 O O . LEU A 1 81 ? -4.763 -2.536 9.501 1.00 94.81 81 LEU A O 1
ATOM 657 N N . ASP A 1 82 ? -6.214 -3.666 8.205 1.00 95.81 82 ASP A N 1
ATOM 658 C CA . ASP A 1 82 ? -5.892 -4.996 8.736 1.00 95.81 82 ASP A CA 1
ATOM 659 C C . ASP A 1 82 ? -4.553 -5.527 8.209 1.00 95.81 82 ASP A C 1
ATOM 661 O O . 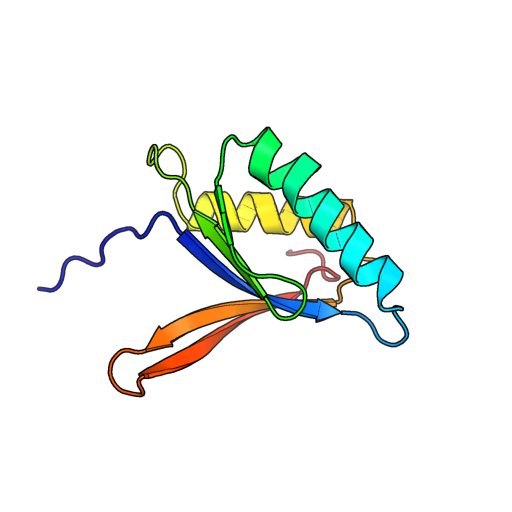ASP A 1 82 ? -3.745 -6.116 8.938 1.00 95.81 82 ASP A O 1
ATOM 665 N N . SER A 1 83 ? -4.323 -5.356 6.908 1.00 96.88 83 SER A N 1
ATOM 666 C CA . SER A 1 83 ? -3.115 -5.812 6.227 1.00 96.88 83 SER A CA 1
ATOM 667 C C . SER A 1 83 ? -2.856 -5.032 4.938 1.00 96.88 83 SER A C 1
ATOM 669 O O . SER A 1 83 ? -3.736 -4.353 4.402 1.00 96.88 83 SER A O 1
ATOM 671 N N . ILE A 1 84 ? -1.632 -5.153 4.429 1.00 97.19 84 ILE A N 1
ATOM 672 C CA . ILE A 1 84 ? -1.309 -4.864 3.029 1.00 97.19 84 ILE A CA 1
ATOM 673 C C . ILE A 1 84 ? -0.989 -6.170 2.309 1.00 97.19 84 ILE A C 1
ATOM 675 O O . ILE A 1 84 ? -0.438 -7.100 2.906 1.00 97.19 84 ILE A O 1
ATOM 679 N N . ILE A 1 85 ? -1.326 -6.249 1.029 1.00 97.44 85 ILE A N 1
ATOM 680 C CA . ILE A 1 85 ? -1.032 -7.406 0.186 1.00 97.44 85 ILE A CA 1
ATOM 681 C C . ILE A 1 85 ? -0.018 -6.956 -0.851 1.00 97.44 85 ILE A C 1
ATOM 683 O O . ILE A 1 85 ? -0.364 -6.204 -1.751 1.00 97.44 85 ILE A O 1
ATOM 687 N N . LEU A 1 86 ? 1.231 -7.396 -0.719 1.00 97.00 86 LEU A N 1
ATOM 688 C CA . LEU A 1 86 ? 2.253 -7.159 -1.730 1.00 97.00 86 LEU A CA 1
ATOM 689 C C . LEU A 1 86 ? 1.838 -7.817 -3.036 1.00 97.00 86 LEU A C 1
ATOM 691 O O . LEU A 1 86 ? 1.514 -9.010 -3.048 1.00 97.00 86 LEU A O 1
ATOM 695 N N . THR A 1 87 ? 1.905 -7.053 -4.115 1.00 94.88 87 THR A N 1
ATOM 696 C CA . THR A 1 87 ? 1.614 -7.517 -5.463 1.00 94.88 87 THR A CA 1
ATOM 697 C C . THR A 1 87 ? 2.836 -7.356 -6.354 1.00 94.88 87 THR A C 1
ATOM 699 O O . THR A 1 87 ? 3.725 -6.540 -6.106 1.00 94.88 87 THR A O 1
ATOM 702 N N . LYS A 1 88 ? 2.908 -8.187 -7.389 1.00 92.31 88 LYS A N 1
ATOM 703 C CA . LYS A 1 88 ? 3.923 -8.102 -8.436 1.00 92.31 88 LYS A CA 1
ATOM 704 C C . LYS A 1 88 ? 3.234 -8.261 -9.779 1.00 92.31 88 LYS A C 1
ATOM 706 O O . LYS A 1 88 ? 2.335 -9.086 -9.904 1.00 92.31 88 LYS A O 1
ATOM 711 N N . PHE A 1 89 ? 3.665 -7.490 -10.767 1.00 89.25 89 PHE A N 1
ATOM 712 C CA . PHE A 1 89 ? 3.239 -7.704 -12.141 1.00 89.25 89 PHE A CA 1
ATOM 713 C C . PHE A 1 89 ? 3.877 -8.987 -12.689 1.00 89.25 89 PHE A C 1
ATOM 715 O O . PHE A 1 89 ? 5.102 -9.139 -12.671 1.00 89.25 89 PHE A O 1
ATOM 722 N N . ASP A 1 90 ? 3.046 -9.925 -13.128 1.00 89.94 90 ASP A N 1
ATOM 723 C CA . ASP A 1 90 ? 3.479 -11.147 -13.790 1.00 89.94 90 ASP A CA 1
ATOM 724 C C . ASP A 1 90 ? 3.336 -10.994 -15.306 1.00 89.94 90 ASP A C 1
ATOM 726 O O . ASP A 1 90 ? 2.237 -11.024 -15.853 1.00 89.94 90 ASP A O 1
ATOM 730 N N . GLU A 1 91 ? 4.470 -10.866 -15.994 1.00 90.19 91 GLU A N 1
ATOM 731 C CA . GLU A 1 91 ? 4.522 -10.682 -17.450 1.00 90.19 91 GLU A CA 1
ATOM 732 C C . GLU A 1 91 ? 3.896 -11.848 -18.229 1.00 90.19 91 GLU A C 1
ATOM 734 O O . GLU A 1 91 ? 3.488 -11.677 -19.376 1.00 90.19 91 GLU A O 1
ATOM 739 N N . VAL A 1 92 ? 3.843 -13.047 -17.635 1.00 92.19 92 VAL A N 1
ATOM 740 C CA . VAL A 1 92 ? 3.288 -14.235 -18.297 1.00 92.19 92 VAL A CA 1
ATOM 741 C C . VAL A 1 92 ? 1.764 -14.176 -18.344 1.00 92.19 92 VAL A C 1
ATOM 743 O O . VAL A 1 92 ? 1.173 -14.558 -19.356 1.00 92.19 92 VAL A O 1
ATOM 746 N N . SER A 1 93 ? 1.134 -13.728 -17.258 1.00 91.56 93 SER A N 1
ATOM 747 C CA . SER A 1 93 ? -0.320 -13.584 -17.167 1.00 91.56 93 SER A CA 1
ATOM 748 C C . SER A 1 93 ? -0.835 -12.196 -17.558 1.00 91.56 93 SER A C 1
ATOM 750 O O . SER A 1 93 ? -2.032 -12.080 -17.793 1.00 91.56 93 SER A O 1
ATOM 752 N N . ASP A 1 94 ? 0.041 -11.191 -17.701 1.00 91.31 94 ASP A N 1
ATOM 753 C CA . ASP A 1 94 ? -0.318 -9.777 -17.931 1.00 91.31 94 ASP A CA 1
ATOM 754 C C . ASP A 1 94 ? -1.200 -9.210 -16.799 1.00 91.31 94 ASP A C 1
ATOM 756 O O . ASP A 1 94 ? -2.088 -8.383 -17.004 1.00 91.31 94 ASP A O 1
ATOM 760 N N . GLU A 1 95 ? -0.971 -9.688 -15.571 1.00 90.12 95 GLU A N 1
ATOM 761 C CA . GLU A 1 95 ? -1.780 -9.370 -14.394 1.00 90.12 95 GLU A CA 1
ATOM 762 C C . GLU A 1 95 ? -0.907 -9.085 -13.161 1.00 90.12 95 GLU A C 1
ATOM 764 O O . GLU A 1 95 ? 0.223 -9.558 -13.028 1.00 90.12 95 GLU A O 1
ATOM 769 N N . PHE A 1 96 ? -1.447 -8.313 -12.212 1.00 87.88 96 PHE A N 1
ATOM 770 C CA . PHE A 1 96 ? -0.853 -8.186 -10.880 1.00 87.88 96 PHE A CA 1
ATOM 771 C C . PHE A 1 96 ? -1.264 -9.377 -10.016 1.00 87.88 96 PHE A C 1
ATOM 773 O O . PHE A 1 96 ? -2.450 -9.605 -9.779 1.00 87.88 96 PHE A O 1
ATOM 780 N N . ILE A 1 97 ? -0.277 -10.111 -9.504 1.00 93.44 97 ILE A N 1
ATOM 781 C CA . ILE A 1 97 ? -0.486 -11.272 -8.639 1.00 93.44 97 ILE A CA 1
ATOM 782 C C . ILE A 1 97 ? -0.127 -10.960 -7.189 1.00 93.44 97 ILE A C 1
ATOM 784 O O . ILE A 1 97 ? 0.836 -10.248 -6.902 1.00 93.44 97 ILE A O 1
ATOM 788 N N . ASN A 1 98 ? -0.877 -11.551 -6.259 1.00 95.44 98 ASN A N 1
ATOM 789 C CA . ASN A 1 98 ? -0.604 -11.448 -4.829 1.00 95.44 98 ASN A CA 1
ATOM 790 C C . ASN A 1 98 ? 0.609 -12.303 -4.455 1.00 95.44 98 ASN A C 1
ATOM 792 O O . ASN A 1 98 ? 0.626 -13.510 -4.691 1.00 95.44 98 ASN A O 1
ATOM 796 N N . VAL A 1 99 ? 1.593 -11.683 -3.811 1.00 94.12 99 VAL A N 1
ATOM 797 C CA . VAL A 1 99 ? 2.844 -12.329 -3.400 1.00 94.12 99 VAL A CA 1
ATOM 798 C C . VAL A 1 99 ? 2.841 -12.636 -1.906 1.00 94.12 99 VAL A C 1
ATOM 800 O O . VAL A 1 99 ? 3.215 -13.733 -1.494 1.00 94.12 99 VAL A O 1
ATOM 803 N N . LYS A 1 100 ? 2.435 -11.670 -1.071 1.00 94.69 100 LYS A N 1
ATOM 804 C CA . LYS A 1 100 ? 2.513 -11.795 0.392 1.00 94.69 100 LYS A CA 1
ATOM 805 C C . LYS A 1 100 ? 1.525 -10.870 1.091 1.00 94.69 100 LYS A C 1
ATOM 807 O O . LYS A 1 100 ? 1.501 -9.681 0.810 1.00 94.69 100 LYS A O 1
ATOM 812 N N . GLU A 1 101 ? 0.784 -11.388 2.065 1.00 96.56 101 GLU A N 1
ATOM 813 C CA . GLU A 1 101 ? -0.004 -10.563 2.989 1.00 96.56 101 GLU A CA 1
ATOM 814 C C . GLU A 1 101 ? 0.833 -10.214 4.231 1.00 96.56 101 GLU A C 1
ATOM 816 O O . GLU A 1 101 ? 1.455 -11.087 4.840 1.00 96.56 101 GLU A O 1
ATOM 821 N N . ILE A 1 102 ? 0.852 -8.935 4.609 1.00 96.06 102 ILE A N 1
ATOM 822 C CA . ILE A 1 102 ? 1.525 -8.415 5.803 1.00 96.06 102 ILE A CA 1
ATOM 823 C C . ILE A 1 102 ? 0.464 -7.801 6.703 1.00 96.06 102 ILE A C 1
ATOM 825 O O . ILE A 1 102 ? -0.108 -6.759 6.384 1.00 96.06 102 ILE A O 1
ATOM 829 N N . ARG A 1 103 ? 0.199 -8.455 7.834 1.00 95.56 103 ARG A N 1
ATOM 830 C CA . ARG A 1 103 ? -0.754 -7.966 8.832 1.00 95.56 103 ARG A CA 1
ATOM 831 C C . ARG A 1 103 ? -0.177 -6.768 9.572 1.00 95.56 103 ARG A C 1
ATOM 833 O O . ARG A 1 103 ? 0.951 -6.818 10.058 1.00 95.56 103 ARG A O 1
ATOM 840 N N . ILE A 1 104 ? -0.970 -5.707 9.650 1.00 93.50 104 ILE A N 1
ATOM 841 C CA . ILE A 1 104 ? -0.626 -4.470 10.356 1.00 93.50 104 ILE A CA 1
ATOM 842 C C . ILE A 1 104 ? -1.052 -4.571 11.832 1.00 93.50 104 ILE A C 1
ATOM 844 O O . ILE A 1 104 ? -0.453 -3.952 12.702 1.00 93.50 104 ILE A O 1
ATOM 848 N N . ASN A 1 105 ? -2.010 -5.438 12.154 1.00 80.50 105 ASN A N 1
ATOM 849 C CA . ASN A 1 105 ? -2.596 -5.512 13.498 1.00 80.50 105 ASN A CA 1
ATOM 850 C C . ASN A 1 105 ? -1.850 -6.478 14.433 1.00 80.50 105 ASN A C 1
ATOM 852 O O . ASN A 1 105 ? -2.233 -6.633 15.590 1.00 80.50 105 ASN A O 1
ATOM 856 N N . GLU A 1 106 ? -0.831 -7.175 13.933 1.00 68.62 106 GLU A N 1
ATOM 857 C CA . GLU A 1 106 ? -0.078 -8.171 14.693 1.00 68.62 106 GLU A CA 1
ATOM 858 C C . GLU A 1 106 ? 1.324 -7.639 15.006 1.00 68.62 106 GLU A C 1
ATOM 860 O O . GLU A 1 106 ? 2.042 -7.177 14.113 1.00 68.62 106 GLU A O 1
ATOM 865 N N . GLU A 1 107 ? 1.718 -7.701 16.282 1.00 55.09 107 GLU A N 1
ATOM 866 C CA . GLU A 1 107 ? 3.113 -7.510 16.677 1.00 55.09 107 GLU A CA 1
ATOM 867 C C . GLU A 1 107 ? 3.950 -8.598 15.996 1.00 55.09 107 GLU A C 1
ATOM 869 O O . GLU A 1 107 ? 3.712 -9.791 16.187 1.00 55.09 107 GLU A O 1
ATOM 874 N N . GLN A 1 108 ? 4.922 -8.197 15.175 1.00 52.47 108 GLN A N 1
ATOM 875 C CA . GLN A 1 108 ? 5.887 -9.146 14.629 1.00 52.47 108 GLN A CA 1
ATOM 876 C C . GLN A 1 108 ? 6.882 -9.489 15.741 1.00 52.47 108 GLN A C 1
ATOM 878 O O . GLN A 1 108 ? 7.742 -8.673 16.072 1.00 52.47 108 GLN A O 1
ATOM 883 N N . THR A 1 109 ? 6.688 -10.654 16.362 1.00 40.62 109 THR A N 1
ATOM 884 C CA . THR A 1 109 ? 7.595 -11.258 17.357 1.00 40.62 109 THR A CA 1
ATOM 885 C C . THR A 1 109 ? 8.938 -11.647 16.770 1.00 40.62 109 THR A C 1
ATOM 887 O O . THR A 1 109 ? 8.928 -12.202 15.647 1.00 40.62 109 THR A O 1
#

Sequence (109 aa):
MQREEDCHEITFDFKFSTGILLDDKNEMIQNLVKNFVEFNNLLCGGGISGVGIYDEEERMSSEEMLQRLTKYLQAKHADKLDSIILTKFDEVSDEFINVKEIRINEEQT

Radius of gyration: 14.03 Å; chains: 1; bounding box: 38×29×36 Å